Protein AF-A0A7J4F9H2-F1 (afdb_monomer_lite)

Foldseek 3Di:
DDPDDDDPVVVVVVVVVVVVVDDALVVVPDDPDPDHDDDPVVVVVCVVCVVPDPVCCVVVVVVVVVQVVVQQVVCVVVVRNVDDDGDDPDDLVVLLVVVVVVCVVVVDDDDDDDPPDDCSNVVND

Structure (mmCIF, N/CA/C/O backbone):
data_AF-A0A7J4F9H2-F1
#
_entry.id   AF-A0A7J4F9H2-F1
#
loop_
_atom_site.group_PDB
_atom_site.id
_atom_site.type_symbol
_atom_site.label_atom_id
_atom_site.label_alt_id
_atom_site.label_comp_id
_atom_site.label_asym_id
_atom_site.label_entity_id
_atom_site.label_seq_id
_atom_site.pdbx_PDB_ins_code
_atom_site.Cartn_x
_atom_site.Cartn_y
_atom_site.Cartn_z
_atom_site.occupancy
_atom_site.B_iso_or_equiv
_atom_site.auth_seq_id
_atom_site.auth_comp_id
_atom_site.auth_asym_id
_atom_site.auth_atom_id
_atom_site.pdbx_PDB_model_num
ATOM 1 N N . MET A 1 1 ? 14.202 -25.038 -13.787 1.00 78.00 1 MET A N 1
ATOM 2 C CA . MET A 1 1 ? 14.554 -23.740 -14.409 1.00 78.00 1 MET A CA 1
ATOM 3 C C . MET A 1 1 ? 15.267 -24.015 -15.722 1.00 78.00 1 MET A C 1
ATOM 5 O O . MET A 1 1 ? 15.821 -25.098 -15.854 1.00 78.00 1 MET A O 1
ATOM 9 N N . ARG A 1 2 ? 15.204 -23.094 -16.690 1.00 86.94 2 ARG A N 1
ATOM 10 C CA . ARG A 1 2 ? 15.975 -23.209 -17.941 1.00 86.94 2 ARG A CA 1
ATOM 11 C C . ARG A 1 2 ? 17.467 -23.037 -17.646 1.00 86.94 2 ARG A C 1
ATOM 13 O O . ARG A 1 2 ? 17.808 -22.351 -16.689 1.00 86.94 2 ARG A O 1
ATOM 20 N N . GLU A 1 3 ? 18.324 -23.625 -18.474 1.00 93.50 3 GLU A N 1
ATOM 21 C CA . GLU A 1 3 ? 19.782 -23.440 -18.374 1.00 93.50 3 GLU A CA 1
ATOM 22 C C . GLU A 1 3 ? 20.224 -22.039 -18.826 1.00 93.50 3 GLU A C 1
ATOM 24 O O . GLU A 1 3 ? 21.174 -21.482 -18.281 1.00 93.50 3 GLU A O 1
ATOM 29 N N . HIS A 1 4 ? 19.491 -21.430 -19.766 1.00 94.69 4 HIS A N 1
ATOM 30 C CA . HIS A 1 4 ? 19.723 -20.068 -20.248 1.00 94.69 4 HIS A CA 1
ATOM 31 C C . HIS A 1 4 ? 18.450 -19.216 -20.180 1.00 94.69 4 HIS A C 1
ATOM 33 O O . HIS A 1 4 ? 17.328 -19.721 -20.304 1.00 94.69 4 HIS A O 1
ATOM 39 N N . GLY A 1 5 ? 18.641 -17.910 -19.975 1.00 95.69 5 GLY A N 1
ATOM 40 C CA . GLY A 1 5 ? 17.571 -16.916 -20.017 1.00 95.69 5 GLY A CA 1
ATOM 41 C C . GLY A 1 5 ? 17.014 -16.719 -21.428 1.00 95.69 5 GLY A C 1
ATOM 42 O O . GLY A 1 5 ? 17.638 -17.090 -22.420 1.00 95.69 5 GLY A O 1
ATOM 43 N N . LEU A 1 6 ? 15.823 -16.131 -21.504 1.00 96.56 6 LEU A N 1
ATOM 44 C CA . LEU A 1 6 ? 15.223 -15.731 -22.772 1.00 96.56 6 LEU A CA 1
ATOM 45 C C . LEU A 1 6 ? 15.834 -14.424 -23.294 1.00 96.56 6 LEU A C 1
ATOM 47 O O . LEU A 1 6 ? 16.162 -13.553 -22.482 1.00 96.56 6 LEU A O 1
ATOM 51 N N . PRO A 1 7 ? 15.917 -14.237 -24.624 1.00 97.38 7 PRO A N 1
ATOM 52 C CA . PRO A 1 7 ? 16.171 -12.928 -25.206 1.00 97.38 7 PRO A CA 1
ATOM 53 C C . PRO A 1 7 ? 15.110 -11.912 -24.768 1.00 97.38 7 PRO A C 1
ATOM 55 O O . PRO A 1 7 ? 13.927 -12.239 -24.664 1.00 97.38 7 PRO A O 1
ATOM 58 N N . GLU A 1 8 ? 15.514 -10.656 -24.576 1.00 98.00 8 GLU A N 1
ATOM 59 C CA . GLU A 1 8 ? 14.618 -9.580 -24.131 1.00 98.00 8 GLU A CA 1
ATOM 60 C C . GLU A 1 8 ? 13.378 -9.433 -25.028 1.00 98.00 8 GLU A C 1
ATOM 62 O O . GLU A 1 8 ? 12.271 -9.237 -24.531 1.00 98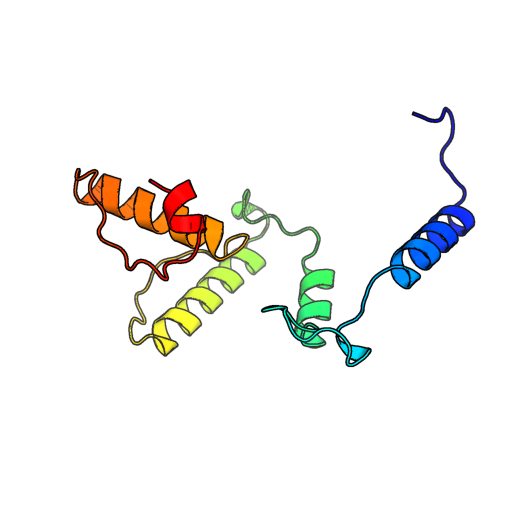.00 8 GLU A O 1
ATOM 67 N N . VAL A 1 9 ? 13.541 -9.584 -26.347 1.00 98.31 9 VAL A N 1
ATOM 68 C CA . VAL A 1 9 ? 12.437 -9.507 -27.317 1.00 98.31 9 VAL A CA 1
ATOM 69 C C . VAL A 1 9 ? 11.372 -10.577 -27.077 1.00 98.31 9 VAL A C 1
ATOM 71 O O . VAL A 1 9 ? 10.181 -10.280 -27.149 1.00 98.31 9 VAL A O 1
ATOM 74 N N . GLU A 1 10 ? 11.781 -11.798 -26.726 1.00 98.12 10 GLU A N 1
ATOM 75 C CA . GLU A 1 10 ? 10.849 -12.884 -26.421 1.00 98.12 10 GLU A CA 1
ATOM 76 C C . GLU A 1 10 ? 10.135 -12.625 -25.095 1.00 98.12 10 GLU A C 1
ATOM 78 O O . GLU A 1 10 ? 8.925 -12.810 -25.003 1.00 98.12 10 GLU A O 1
ATOM 83 N N . VAL A 1 11 ? 10.848 -12.116 -24.084 1.00 98.12 11 VAL A N 1
ATOM 84 C CA . VAL A 1 11 ? 10.232 -11.729 -22.804 1.00 98.12 11 VAL A CA 1
ATOM 85 C C . VAL A 1 11 ? 9.193 -10.626 -23.012 1.00 98.12 11 VAL A C 1
ATOM 87 O O . VAL A 1 11 ? 8.091 -10.717 -22.479 1.00 98.12 11 VAL A O 1
ATOM 90 N N . ARG A 1 12 ? 9.501 -9.604 -23.818 1.00 98.50 12 ARG A N 1
ATOM 91 C CA . ARG A 1 12 ? 8.560 -8.515 -24.125 1.00 98.50 12 ARG A CA 1
ATOM 92 C C . ARG A 1 12 ? 7.335 -9.003 -24.892 1.00 98.50 12 ARG A C 1
ATOM 94 O O . ARG A 1 12 ? 6.232 -8.564 -24.578 1.00 98.50 12 ARG A O 1
ATOM 101 N N . ALA A 1 13 ? 7.514 -9.913 -25.850 1.00 98.50 13 ALA A N 1
ATOM 102 C CA . ALA A 1 13 ? 6.398 -10.534 -26.558 1.00 98.50 13 ALA A CA 1
ATOM 103 C C . ALA A 1 13 ? 5.489 -11.303 -25.587 1.00 98.50 13 ALA A C 1
ATOM 105 O O . ALA A 1 13 ? 4.286 -11.067 -25.567 1.00 98.50 13 ALA A O 1
ATOM 106 N N . LEU A 1 14 ? 6.072 -12.117 -24.700 1.00 98.19 14 LEU A N 1
ATOM 107 C CA . LEU A 1 14 ? 5.319 -12.842 -23.673 1.00 98.19 14 LEU A CA 1
ATOM 108 C C . LEU A 1 14 ? 4.544 -11.897 -22.745 1.00 98.19 14 LEU A C 1
ATOM 110 O O . LEU A 1 14 ? 3.368 -12.130 -22.482 1.00 98.19 14 LEU A O 1
ATOM 114 N N . LEU A 1 15 ? 5.170 -10.813 -22.271 1.00 98.44 15 LEU A N 1
ATOM 115 C CA . LEU A 1 15 ? 4.496 -9.815 -21.432 1.00 98.44 15 LEU A CA 1
ATOM 116 C C . LEU A 1 15 ? 3.318 -9.157 -22.161 1.00 98.44 15 LEU A C 1
ATOM 118 O O . LEU A 1 15 ? 2.254 -8.990 -21.571 1.00 98.44 15 LEU A O 1
ATOM 122 N N . ALA A 1 16 ? 3.485 -8.811 -23.440 1.00 98.31 16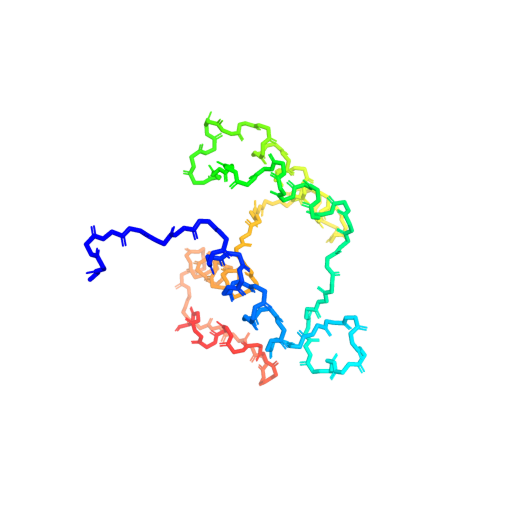 ALA A N 1
ATOM 123 C CA . ALA A 1 16 ? 2.411 -8.238 -24.244 1.00 98.31 16 ALA A CA 1
ATOM 124 C C . ALA A 1 16 ? 1.272 -9.241 -24.479 1.00 98.31 16 ALA A C 1
ATOM 126 O O . ALA A 1 16 ? 0.110 -8.842 -24.518 1.00 98.31 16 ALA A O 1
ATOM 127 N N . ASP A 1 17 ? 1.592 -10.522 -24.656 1.00 98.44 17 ASP A N 1
ATOM 128 C CA . ASP A 1 17 ? 0.602 -11.584 -24.828 1.00 98.44 17 ASP A CA 1
ATOM 129 C C . ASP A 1 17 ? -0.235 -11.759 -23.560 1.00 98.44 17 ASP A C 1
ATOM 131 O O . ASP A 1 17 ? -1.460 -11.726 -23.648 1.00 98.44 17 ASP A O 1
ATOM 135 N N . PHE A 1 18 ? 0.405 -11.840 -22.386 1.00 98.31 18 PHE A N 1
ATOM 136 C CA . PHE A 1 18 ? -0.302 -11.890 -21.103 1.00 98.31 18 PHE A CA 1
ATOM 137 C C . PHE A 1 18 ? -1.141 -10.636 -20.860 1.00 98.31 18 PHE A C 1
ATOM 139 O O . PHE A 1 18 ? -2.303 -10.752 -20.489 1.00 98.31 18 PHE A O 1
ATOM 146 N N . HIS A 1 19 ? -0.600 -9.447 -21.139 1.00 97.44 19 HIS A N 1
ATOM 147 C CA . HIS A 1 19 ? -1.337 -8.197 -20.964 1.00 97.44 19 HIS A CA 1
ATOM 148 C C . HIS A 1 19 ? -2.633 -8.165 -21.786 1.00 97.44 19 HIS A C 1
ATOM 150 O O . HIS A 1 19 ? -3.661 -7.750 -21.272 1.00 97.44 19 HIS A O 1
ATOM 156 N N . ARG A 1 20 ? -2.619 -8.666 -23.032 1.00 97.31 20 ARG A N 1
ATOM 157 C CA . ARG A 1 20 ? -3.820 -8.732 -23.888 1.00 97.31 20 ARG A CA 1
ATOM 158 C C . ARG A 1 20 ? -4.866 -9.749 -23.427 1.00 97.31 20 ARG A C 1
ATOM 160 O O . ARG A 1 20 ? -5.983 -9.726 -23.939 1.00 97.31 20 ARG A O 1
ATOM 167 N N . MET A 1 21 ? -4.506 -10.678 -22.543 1.00 97.44 21 MET A N 1
ATOM 168 C CA . MET A 1 21 ? -5.453 -11.635 -21.965 1.00 97.44 21 MET A CA 1
ATOM 169 C C . MET A 1 21 ? -6.259 -11.026 -20.813 1.00 97.44 21 MET A C 1
ATOM 171 O O . MET A 1 21 ? -7.336 -11.536 -20.499 1.00 97.44 21 MET A O 1
ATOM 175 N N . ASP A 1 22 ? -5.746 -9.965 -20.187 1.00 96.69 22 ASP A N 1
ATOM 176 C CA . ASP A 1 22 ? -6.394 -9.308 -19.059 1.00 96.69 22 ASP A CA 1
ATOM 177 C C . ASP A 1 22 ? -7.553 -8.411 -19.515 1.00 96.69 22 ASP A C 1
ATOM 179 O O . ASP A 1 22 ? -7.629 -7.957 -20.654 1.00 96.69 22 ASP A O 1
ATOM 183 N N . SER A 1 23 ? -8.482 -8.141 -18.595 1.00 96.31 23 SER A N 1
ATOM 184 C CA . SER A 1 23 ? -9.450 -7.053 -18.767 1.00 96.31 23 SER A CA 1
ATOM 185 C C . SER A 1 23 ? -8.838 -5.746 -18.279 1.00 96.31 23 SER A C 1
ATOM 187 O O . SER A 1 23 ? -8.276 -5.704 -17.182 1.00 96.31 23 SER A O 1
ATOM 189 N N . HIS A 1 24 ? -9.011 -4.664 -19.030 1.00 95.81 24 HIS A N 1
ATOM 190 C CA . HIS A 1 24 ? -8.559 -3.338 -18.627 1.00 95.81 24 HIS A CA 1
ATOM 191 C C . HIS A 1 24 ? -9.744 -2.472 -18.192 1.00 95.81 24 HIS A C 1
ATOM 193 O O . HIS A 1 24 ? -10.844 -2.549 -18.742 1.00 95.81 24 HIS A O 1
ATOM 199 N N . PHE A 1 25 ? -9.539 -1.615 -17.187 1.00 96.00 25 PHE A N 1
ATOM 200 C CA . PHE A 1 25 ? -10.595 -0.714 -16.705 1.00 96.00 25 PHE A CA 1
ATOM 201 C C . PHE A 1 25 ? -11.085 0.244 -17.801 1.00 96.00 25 PHE A C 1
ATOM 203 O O . PHE A 1 25 ? -12.275 0.554 -17.866 1.00 96.00 25 PHE A O 1
ATOM 210 N N . SER A 1 26 ? -10.187 0.643 -18.701 1.00 94.12 26 SER A N 1
ATOM 211 C CA . SER A 1 26 ? -10.471 1.488 -19.861 1.00 94.12 26 SER A CA 1
ATOM 212 C C . SER A 1 26 ? -11.314 0.802 -20.946 1.00 94.12 26 SER A C 1
ATOM 214 O O . SER A 1 26 ? -11.887 1.496 -21.783 1.00 94.12 26 SER A O 1
ATOM 216 N N . ASP A 1 27 ? -11.480 -0.526 -20.907 1.00 94.00 27 ASP A N 1
ATOM 217 C CA . ASP A 1 27 ? -12.285 -1.267 -21.892 1.00 94.00 27 ASP A CA 1
ATOM 218 C C . ASP A 1 27 ? -13.797 -1.042 -21.726 1.00 94.00 27 ASP A C 1
ATOM 220 O O . ASP A 1 27 ? -14.589 -1.468 -22.571 1.00 94.00 27 ASP A O 1
ATOM 224 N N . GLY A 1 28 ? -14.230 -0.445 -20.608 1.00 94.69 28 GLY A N 1
ATOM 225 C CA . GLY A 1 28 ? -15.649 -0.258 -20.290 1.00 94.69 28 GLY A CA 1
ATOM 226 C C . GLY A 1 28 ? -16.393 -1.565 -19.988 1.00 94.69 28 GLY A C 1
ATOM 227 O O . GLY A 1 28 ? -17.606 -1.641 -20.173 1.00 94.69 28 GLY A O 1
ATOM 228 N N . ARG A 1 29 ? -15.672 -2.614 -19.561 1.00 95.94 29 ARG A N 1
ATOM 229 C CA . ARG A 1 29 ? -16.224 -3.961 -19.298 1.00 95.94 29 ARG A CA 1
ATOM 230 C C . ARG A 1 29 ? -16.167 -4.400 -17.833 1.00 95.94 29 ARG A C 1
ATOM 232 O O . ARG A 1 29 ? -16.811 -5.381 -17.468 1.00 95.94 29 ARG A O 1
ATOM 239 N N . VAL A 1 30 ? -15.414 -3.698 -16.987 1.00 97.19 30 VAL A N 1
ATOM 240 C CA . VAL A 1 30 ? -15.205 -4.073 -15.581 1.00 97.19 30 VAL A CA 1
ATOM 241 C C . VAL A 1 30 ? -16.193 -3.324 -14.681 1.00 97.19 30 VAL A C 1
ATOM 243 O O . VAL A 1 30 ? -15.950 -2.184 -14.305 1.00 97.19 30 VAL A O 1
ATOM 246 N N . PHE A 1 31 ? -17.306 -3.971 -14.317 1.00 96.19 31 PHE A N 1
ATOM 247 C CA . PHE A 1 31 ? -18.384 -3.356 -13.514 1.00 96.19 31 PHE A CA 1
ATOM 248 C C . PHE A 1 31 ? -18.443 -3.815 -12.046 1.00 96.19 31 PHE A C 1
ATOM 250 O O . PHE A 1 31 ? -19.164 -3.225 -11.249 1.00 96.19 31 PHE A O 1
ATOM 257 N N . GLY A 1 32 ? -17.722 -4.881 -11.685 1.00 96.50 32 GLY A N 1
ATOM 258 C CA . GLY A 1 32 ? -17.802 -5.525 -10.363 1.00 96.50 32 GLY A CA 1
ATOM 259 C C . GLY A 1 32 ? -16.561 -5.360 -9.484 1.00 96.50 32 GLY A C 1
ATOM 260 O O . GLY A 1 32 ? -16.413 -6.089 -8.508 1.00 96.50 32 GLY A O 1
ATOM 261 N N . SER A 1 33 ? -15.640 -4.466 -9.847 1.00 96.69 33 SER A N 1
ATOM 262 C CA . SER A 1 33 ? -14.397 -4.238 -9.105 1.00 96.69 33 SER A CA 1
ATOM 263 C C . SER A 1 33 ? -14.495 -2.983 -8.240 1.00 96.69 33 SER A C 1
ATOM 265 O O . SER A 1 33 ? -15.112 -2.001 -8.639 1.00 96.69 33 SER A O 1
ATOM 267 N N . MET A 1 34 ? -13.846 -3.002 -7.074 1.00 97.00 34 MET A N 1
ATOM 268 C CA . MET A 1 34 ? -13.650 -1.813 -6.229 1.00 97.00 34 MET A CA 1
ATOM 269 C C . MET A 1 34 ? -12.333 -1.077 -6.537 1.00 97.00 34 MET A C 1
ATOM 271 O O . MET A 1 34 ? -12.016 -0.088 -5.881 1.00 97.00 34 MET A O 1
ATOM 275 N N . CYS A 1 35 ? -11.560 -1.558 -7.513 1.00 96.81 35 CYS A N 1
ATOM 276 C CA . CYS A 1 35 ? -10.363 -0.893 -8.027 1.00 96.81 35 CYS A CA 1
ATOM 277 C C . CYS A 1 35 ? -10.661 -0.194 -9.360 1.00 96.81 35 CYS A C 1
ATOM 279 O O . CYS A 1 35 ? -11.676 -0.466 -10.001 1.00 96.81 35 CYS A O 1
ATOM 281 N N . THR A 1 36 ? -9.757 0.688 -9.785 1.00 96.38 36 THR A N 1
ATOM 282 C CA . THR A 1 36 ? -9.846 1.415 -11.058 1.00 96.38 36 THR A CA 1
ATOM 283 C C . THR A 1 36 ? -8.449 1.737 -11.598 1.00 96.38 36 THR A C 1
ATOM 285 O O . THR A 1 36 ? -7.444 1.429 -10.951 1.00 96.38 36 THR A O 1
ATOM 288 N N . GLU A 1 37 ? -8.383 2.350 -12.779 1.00 96.25 37 GLU A N 1
ATOM 289 C CA . GLU A 1 37 ? -7.141 2.864 -13.350 1.00 96.25 37 GLU A CA 1
ATOM 290 C C . GLU A 1 37 ? -6.505 3.911 -12.412 1.00 96.25 37 GLU A C 1
ATOM 292 O O . GLU A 1 37 ? -7.192 4.829 -11.948 1.00 96.25 37 GLU A O 1
ATOM 297 N N . PRO A 1 38 ? -5.206 3.785 -12.087 1.00 96.62 38 PRO A N 1
ATOM 298 C CA . PRO A 1 38 ? -4.541 4.737 -11.213 1.00 96.62 38 PRO A CA 1
ATOM 299 C C . PRO A 1 38 ? -4.402 6.102 -11.892 1.00 96.62 38 PRO A C 1
ATOM 301 O O . PRO A 1 38 ? -4.176 6.211 -13.095 1.00 96.62 38 PRO A O 1
ATOM 304 N N . HIS A 1 39 ? -4.458 7.165 -11.092 1.00 97.81 39 HIS A N 1
ATOM 305 C CA . HIS A 1 39 ? -4.167 8.51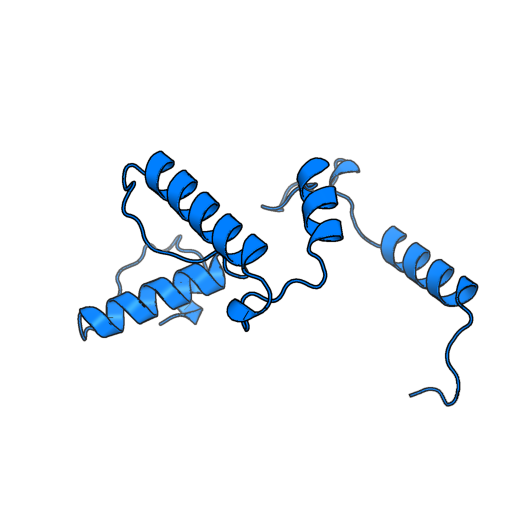1 -11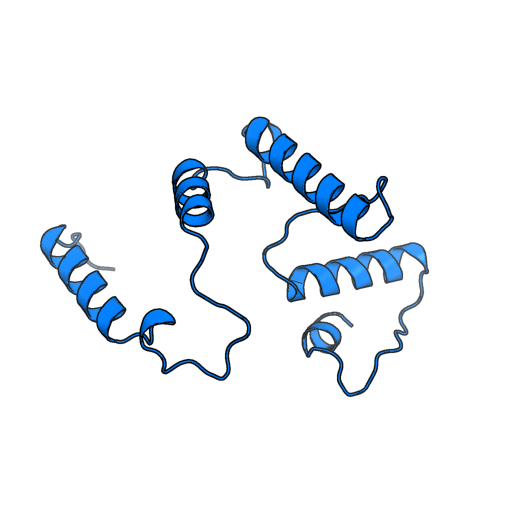.575 1.00 97.81 39 HIS A CA 1
ATOM 306 C C . HIS A 1 39 ? -2.746 8.568 -12.188 1.00 97.81 39 HIS A C 1
ATOM 308 O O . HIS A 1 39 ? -1.821 8.037 -11.568 1.00 97.81 39 HIS A O 1
ATOM 314 N N . PRO A 1 40 ? -2.506 9.254 -13.325 1.00 97.94 40 PRO A N 1
ATOM 315 C CA . PRO A 1 40 ? -1.194 9.266 -13.989 1.00 97.94 40 PRO A CA 1
ATOM 316 C C . PRO A 1 40 ? -0.021 9.662 -13.079 1.00 97.94 40 PRO A C 1
ATOM 318 O O . PRO A 1 40 ? 1.035 9.037 -13.105 1.00 97.94 40 PRO A O 1
ATOM 321 N N . LEU A 1 41 ? -0.228 10.644 -12.195 1.00 98.25 41 LEU A N 1
ATOM 322 C CA . LEU A 1 41 ? 0.782 11.048 -11.207 1.00 98.25 41 LEU A CA 1
ATOM 323 C C . LEU A 1 41 ? 1.108 9.943 -10.183 1.00 98.25 41 LEU A C 1
ATOM 325 O O . LEU A 1 41 ? 2.234 9.863 -9.701 1.00 98.25 41 LEU A O 1
ATOM 329 N N . ALA A 1 42 ? 0.147 9.076 -9.850 1.00 97.38 42 ALA A N 1
ATOM 330 C CA . ALA A 1 42 ? 0.394 7.940 -8.965 1.00 97.38 42 ALA A CA 1
ATOM 331 C C . ALA A 1 42 ? 1.268 6.877 -9.651 1.00 97.38 42 ALA A C 1
ATOM 333 O O . ALA A 1 42 ? 2.117 6.280 -8.993 1.00 97.38 42 ALA A O 1
ATOM 334 N N . ILE A 1 43 ? 1.113 6.688 -10.968 1.00 98.31 43 ILE A N 1
ATOM 335 C CA . ILE A 1 43 ? 1.998 5.825 -11.767 1.00 98.31 43 ILE A CA 1
ATOM 336 C C . ILE A 1 43 ? 3.422 6.391 -11.755 1.00 98.31 43 ILE A C 1
ATOM 338 O O . ILE A 1 43 ? 4.366 5.658 -11.468 1.00 98.31 43 ILE A O 1
ATOM 342 N N . GLU A 1 44 ? 3.583 7.696 -12.003 1.00 98.44 44 GLU A N 1
ATOM 343 C CA . GLU A 1 44 ? 4.893 8.360 -11.940 1.00 98.44 44 GLU A CA 1
ATOM 344 C C . GLU A 1 44 ? 5.544 8.183 -10.562 1.00 98.44 44 GLU A C 1
ATOM 346 O O . GLU A 1 44 ? 6.702 7.773 -10.471 1.00 98.44 44 GLU A O 1
ATOM 351 N N . ALA A 1 45 ? 4.793 8.439 -9.487 1.00 97.69 45 ALA A N 1
ATOM 352 C CA . ALA A 1 45 ? 5.281 8.264 -8.126 1.00 97.69 45 ALA A CA 1
ATOM 353 C C . ALA A 1 45 ? 5.708 6.812 -7.864 1.00 97.69 45 ALA A C 1
ATOM 355 O O . ALA A 1 45 ? 6.812 6.580 -7.375 1.00 97.69 45 ALA A O 1
ATOM 356 N N . HIS A 1 46 ? 4.886 5.829 -8.241 1.00 97.69 46 HIS A N 1
ATOM 357 C CA . HIS A 1 46 ? 5.220 4.418 -8.065 1.00 97.69 46 HIS A CA 1
ATOM 358 C C . HIS A 1 46 ? 6.520 4.044 -8.784 1.00 97.69 46 HIS A C 1
ATOM 360 O O . HIS A 1 46 ? 7.411 3.464 -8.169 1.00 97.69 46 HIS A O 1
ATOM 366 N N . MET A 1 47 ? 6.674 4.448 -10.049 1.00 98.44 47 MET A N 1
ATOM 367 C CA . MET A 1 47 ? 7.894 4.188 -10.818 1.00 98.44 47 MET A CA 1
ATOM 368 C C . MET A 1 47 ? 9.122 4.869 -10.204 1.00 98.44 47 MET A C 1
ATOM 370 O O . MET A 1 47 ? 10.207 4.293 -10.195 1.00 98.44 47 MET A O 1
ATOM 374 N N . ARG A 1 48 ? 8.962 6.078 -9.653 1.00 98.19 48 ARG A N 1
ATOM 375 C CA . ARG A 1 48 ? 10.054 6.829 -9.019 1.00 98.19 48 ARG A CA 1
ATOM 376 C C . ARG A 1 48 ? 10.518 6.224 -7.695 1.00 98.19 48 ARG A C 1
ATOM 378 O O . ARG A 1 48 ? 11.694 6.337 -7.363 1.00 98.19 48 ARG A O 1
ATOM 385 N N . PHE A 1 49 ? 9.609 5.602 -6.947 1.00 97.75 49 PHE A N 1
ATOM 386 C CA . PHE A 1 49 ? 9.875 5.010 -5.632 1.00 97.75 49 PHE A CA 1
ATOM 387 C C . PHE A 1 49 ? 9.846 3.473 -5.648 1.00 97.75 49 PHE A C 1
ATOM 389 O O . PHE A 1 49 ? 9.712 2.860 -4.594 1.00 97.75 49 PHE A O 1
ATOM 396 N N . ILE A 1 50 ? 10.003 2.842 -6.818 1.00 97.94 50 ILE A N 1
ATOM 397 C CA . ILE A 1 50 ? 9.875 1.385 -6.993 1.00 97.94 50 ILE A CA 1
ATOM 398 C C . ILE A 1 50 ? 10.878 0.576 -6.148 1.00 97.94 50 ILE A C 1
ATOM 400 O O . ILE A 1 50 ? 10.589 -0.546 -5.745 1.00 97.94 50 ILE A O 1
ATOM 404 N N . GLU A 1 51 ? 12.040 1.158 -5.839 1.00 97.56 51 GLU A N 1
ATOM 405 C CA . GLU A 1 51 ? 13.090 0.543 -5.011 1.00 97.56 51 GLU A CA 1
ATOM 406 C C . GLU A 1 51 ? 12.980 0.903 -3.518 1.00 97.56 51 GLU A C 1
ATOM 408 O O . GLU A 1 51 ? 13.804 0.464 -2.709 1.00 97.56 51 GLU A O 1
ATOM 413 N N . ALA A 1 52 ? 12.002 1.733 -3.136 1.00 97.56 52 ALA A N 1
ATOM 414 C CA . ALA A 1 52 ? 11.829 2.160 -1.756 1.00 97.56 52 ALA A CA 1
ATOM 415 C C . ALA A 1 52 ? 11.274 1.029 -0.880 1.00 97.56 52 ALA A C 1
ATOM 417 O O . ALA A 1 52 ? 10.314 0.355 -1.247 1.00 97.56 52 ALA A O 1
ATOM 418 N N . ASN A 1 53 ? 11.842 0.853 0.318 1.00 97.56 53 ASN A N 1
ATOM 419 C CA . ASN A 1 53 ? 11.413 -0.177 1.264 1.00 97.56 53 ASN A CA 1
ATOM 420 C C . ASN A 1 53 ? 11.219 0.399 2.674 1.00 97.56 53 ASN A C 1
ATOM 422 O O . ASN A 1 53 ? 12.174 0.557 3.438 1.00 97.56 53 ASN A O 1
ATOM 426 N N . LEU A 1 54 ? 9.963 0.647 3.054 1.00 96.81 54 LEU A N 1
ATOM 427 C CA . LEU A 1 54 ? 9.616 1.157 4.387 1.00 96.81 54 LEU A CA 1
ATOM 428 C C . LEU A 1 54 ? 9.820 0.139 5.521 1.00 96.81 54 LEU A C 1
ATOM 430 O O . LEU A 1 54 ? 9.898 0.536 6.680 1.00 96.81 54 LEU A O 1
ATOM 434 N N . GLY A 1 55 ? 10.040 -1.143 5.208 1.00 96.12 55 GLY A N 1
ATOM 435 C CA . GLY A 1 55 ? 10.543 -2.124 6.175 1.00 96.12 55 GLY A CA 1
ATOM 436 C C . GLY A 1 55 ? 11.966 -1.820 6.666 1.00 96.12 55 GLY A C 1
ATOM 437 O O . GLY A 1 55 ? 12.376 -2.323 7.708 1.00 96.12 55 GLY A O 1
ATOM 438 N N . ASN A 1 56 ? 12.709 -0.968 5.950 1.00 96.75 56 ASN A N 1
ATOM 439 C CA . ASN A 1 56 ? 13.998 -0.424 6.372 1.00 96.75 56 ASN A CA 1
ATOM 440 C C . ASN A 1 56 ? 14.042 1.103 6.179 1.00 96.75 56 ASN A C 1
ATOM 442 O O . ASN A 1 56 ? 14.902 1.642 5.480 1.00 96.75 56 ASN A O 1
ATOM 446 N N . ALA A 1 57 ? 13.091 1.807 6.800 1.00 95.12 57 ALA A N 1
ATOM 447 C CA . ALA A 1 57 ? 12.867 3.245 6.631 1.00 95.12 57 ALA A CA 1
ATOM 448 C C . ALA A 1 57 ? 14.113 4.135 6.826 1.00 95.12 57 ALA A C 1
ATOM 450 O O . ALA A 1 57 ? 14.188 5.208 6.232 1.00 95.12 57 ALA A O 1
ATOM 451 N N . GLY A 1 58 ? 15.117 3.691 7.593 1.00 97.12 58 GLY A N 1
ATOM 452 C CA . GLY A 1 58 ? 16.375 4.426 7.772 1.00 97.12 58 GLY A CA 1
ATOM 453 C C . GLY A 1 58 ? 17.156 4.661 6.471 1.00 97.12 58 GLY A C 1
ATOM 454 O O . GLY A 1 58 ? 17.867 5.656 6.366 1.00 97.12 58 GLY A O 1
ATOM 455 N N . LEU A 1 59 ? 16.989 3.792 5.467 1.00 98.12 59 LEU A N 1
ATOM 456 C CA . LEU A 1 59 ? 17.564 3.976 4.128 1.00 98.12 59 LEU A CA 1
ATOM 457 C C . LEU A 1 59 ? 16.677 4.819 3.199 1.00 98.12 59 LEU A C 1
ATOM 459 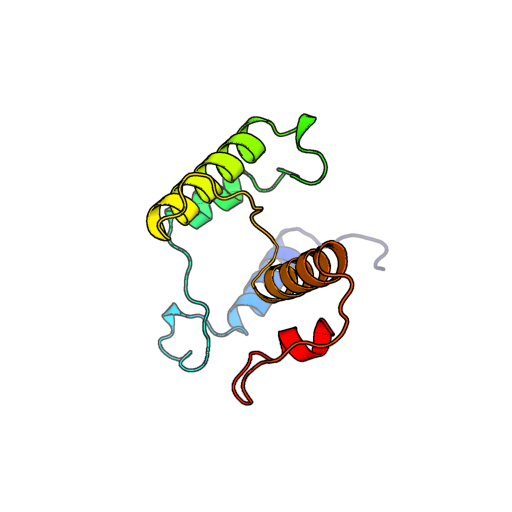O O . LEU A 1 59 ? 17.150 5.302 2.174 1.00 98.12 59 LEU A O 1
ATOM 463 N N . TYR A 1 60 ? 15.406 5.020 3.557 1.00 98.06 60 TYR A N 1
ATOM 464 C CA . TYR A 1 60 ? 14.402 5.686 2.723 1.00 98.06 60 TYR A CA 1
ATOM 465 C C . TYR A 1 60 ? 13.703 6.832 3.474 1.00 98.06 60 TYR A C 1
ATOM 467 O O . TYR A 1 60 ? 12.470 6.862 3.549 1.00 98.06 60 TYR A O 1
ATOM 475 N N . PRO A 1 61 ? 14.458 7.809 4.019 1.00 97.88 61 PRO A N 1
ATOM 476 C CA . PRO A 1 61 ? 13.897 8.852 4.876 1.00 97.88 61 PRO A CA 1
ATOM 477 C C . PRO A 1 61 ? 12.867 9.730 4.151 1.00 97.88 61 PRO A C 1
ATOM 479 O O . PRO A 1 61 ? 11.898 10.166 4.763 1.00 97.88 61 PRO A O 1
ATOM 482 N N . GLY A 1 62 ? 13.031 9.953 2.841 1.00 98.06 62 GLY A N 1
ATOM 483 C CA . GLY A 1 62 ? 12.063 10.706 2.037 1.00 98.06 62 GLY A CA 1
ATOM 484 C C . GLY A 1 62 ? 10.721 9.984 1.879 1.00 98.06 62 GLY A C 1
ATOM 485 O O . GLY A 1 62 ? 9.673 10.605 2.034 1.00 98.06 62 GLY A O 1
ATOM 486 N N . THR A 1 63 ? 10.736 8.672 1.626 1.00 98.00 63 THR A N 1
ATOM 487 C CA . THR A 1 63 ? 9.507 7.866 1.529 1.00 98.00 63 THR A CA 1
ATOM 488 C C . THR A 1 63 ? 8.827 7.739 2.892 1.00 98.00 63 THR A C 1
ATOM 490 O O . THR A 1 63 ? 7.605 7.832 2.968 1.00 98.00 63 THR A O 1
ATOM 493 N N . ALA A 1 64 ? 9.600 7.595 3.973 1.00 98.19 64 ALA A N 1
ATOM 494 C CA . ALA A 1 64 ? 9.056 7.542 5.331 1.00 98.19 64 ALA A CA 1
ATOM 495 C C . ALA A 1 64 ? 8.384 8.865 5.733 1.00 98.19 64 ALA A C 1
ATOM 497 O O . ALA A 1 64 ? 7.286 8.877 6.287 1.00 98.19 64 ALA A O 1
ATOM 498 N N . GLU A 1 65 ? 9.007 9.998 5.403 1.00 98.25 65 GLU A N 1
ATOM 499 C CA . GLU A 1 65 ? 8.416 11.314 5.642 1.00 98.25 65 GLU A CA 1
ATOM 500 C C . GLU A 1 65 ? 7.156 11.538 4.791 1.00 98.25 65 GLU A C 1
ATOM 502 O O . GLU A 1 65 ? 6.168 12.090 5.277 1.00 98.25 65 GLU A O 1
ATOM 507 N N . MET A 1 66 ? 7.144 11.051 3.547 1.00 97.94 66 MET A N 1
ATOM 508 C CA . MET A 1 66 ? 5.954 11.079 2.696 1.00 97.94 66 MET A CA 1
ATOM 509 C C . MET A 1 66 ? 4.798 10.272 3.301 1.00 97.94 66 MET A C 1
ATOM 511 O O . MET A 1 66 ? 3.677 10.776 3.351 1.00 97.94 66 MET A O 1
ATOM 515 N N . GLU A 1 67 ? 5.056 9.064 3.815 1.00 98.06 67 GLU A N 1
ATOM 516 C CA . GLU A 1 67 ? 4.047 8.261 4.518 1.00 98.06 67 GLU A CA 1
ATOM 517 C C . GLU A 1 67 ? 3.471 9.029 5.716 1.00 98.06 67 GLU A C 1
ATOM 519 O O . GLU A 1 67 ? 2.252 9.148 5.850 1.00 98.06 67 GLU A O 1
ATOM 524 N N . ARG A 1 68 ? 4.329 9.641 6.541 1.00 97.94 68 ARG A N 1
ATOM 525 C CA . ARG A 1 68 ? 3.900 10.453 7.690 1.00 97.94 68 ARG A CA 1
ATOM 526 C C . ARG A 1 68 ? 2.967 11.595 7.272 1.00 97.94 68 ARG A C 1
ATOM 528 O O . ARG A 1 68 ? 1.966 11.852 7.945 1.00 97.94 68 ARG A O 1
ATOM 535 N N . GLN A 1 69 ? 3.269 12.273 6.165 1.00 98.12 69 GLN A N 1
ATOM 536 C CA . GLN A 1 69 ? 2.416 13.335 5.625 1.00 98.12 69 GLN A CA 1
ATOM 537 C C . GLN A 1 69 ? 1.082 12.791 5.105 1.00 98.12 69 GLN A C 1
ATOM 539 O O . GLN A 1 69 ? 0.042 13.386 5.384 1.00 98.12 69 GLN A O 1
ATOM 544 N N . VAL A 1 70 ? 1.081 11.643 4.419 1.00 98.06 70 VAL A N 1
ATOM 545 C CA . VAL A 1 70 ? -0.150 10.968 3.970 1.00 98.06 70 VAL A CA 1
ATOM 546 C C . VAL A 1 70 ? -1.047 10.617 5.155 1.00 98.06 70 VAL A C 1
ATOM 548 O O . VAL A 1 70 ? -2.237 10.934 5.133 1.00 98.06 70 VAL A O 1
ATOM 551 N N . ILE A 1 71 ? -0.485 10.047 6.221 1.00 98.44 71 ILE A N 1
ATOM 552 C CA . ILE A 1 71 ? -1.234 9.727 7.442 1.00 98.44 71 ILE A CA 1
ATOM 553 C C . ILE A 1 71 ? -1.809 10.989 8.088 1.00 98.44 71 ILE A C 1
ATOM 555 O O . ILE A 1 71 ? -2.978 10.995 8.470 1.00 98.44 71 ILE A O 1
ATOM 559 N N . HIS A 1 72 ? -1.044 12.082 8.153 1.00 98.38 72 HIS A N 1
ATOM 560 C CA . HIS A 1 72 ? -1.548 13.353 8.673 1.00 98.38 72 HIS A CA 1
ATOM 561 C C . HIS A 1 72 ? -2.687 13.937 7.817 1.00 98.38 72 HIS A C 1
ATOM 563 O O . HIS A 1 72 ? -3.671 14.436 8.370 1.00 98.38 72 HIS A O 1
ATOM 569 N N . MET A 1 73 ? -2.595 13.854 6.485 1.00 98.62 73 MET A N 1
ATOM 570 C CA . MET A 1 73 ? -3.661 14.298 5.578 1.00 98.62 73 MET A CA 1
ATOM 571 C C . MET A 1 73 ? -4.942 13.478 5.772 1.00 98.62 73 MET A C 1
ATOM 573 O O . MET A 1 73 ? -6.018 14.057 5.921 1.00 98.62 73 MET A O 1
ATOM 577 N N . ILE A 1 74 ? -4.831 12.145 5.835 1.00 98.31 74 ILE A N 1
ATOM 578 C CA . ILE A 1 74 ? -5.973 11.247 6.074 1.00 98.31 74 ILE A CA 1
ATOM 579 C C . ILE A 1 74 ? -6.575 11.500 7.460 1.00 98.31 74 ILE A C 1
ATOM 581 O O . ILE A 1 74 ? -7.789 11.636 7.589 1.00 98.31 74 ILE A O 1
ATOM 585 N N . GLY A 1 75 ? -5.740 11.616 8.495 1.00 98.38 75 GLY A N 1
ATOM 586 C CA . GLY A 1 75 ? -6.183 11.939 9.849 1.00 98.38 75 GLY A CA 1
ATOM 587 C C . GLY A 1 75 ? -6.939 13.262 9.899 1.00 98.38 75 GLY A C 1
ATOM 588 O O . GLY A 1 75 ? -8.031 13.328 10.453 1.00 98.38 75 GLY A O 1
ATOM 589 N N . SER A 1 76 ? -6.412 14.304 9.256 1.00 98.38 76 SER A N 1
ATOM 590 C CA . SER A 1 76 ? -7.070 15.613 9.177 1.00 98.38 76 SER A CA 1
ATOM 591 C C . SER A 1 76 ? -8.421 15.540 8.460 1.00 98.38 76 SER A C 1
ATOM 593 O O . SER A 1 76 ? -9.400 16.101 8.954 1.00 98.38 76 SER A O 1
ATOM 595 N N . LEU A 1 77 ? -8.498 14.801 7.346 1.00 98.56 77 LEU A N 1
ATOM 596 C CA . LEU A 1 77 ? -9.745 14.554 6.615 1.00 98.56 77 LEU A CA 1
ATOM 597 C C . LEU A 1 77 ? -10.789 13.829 7.481 1.00 98.56 77 LEU A C 1
ATOM 599 O O . LEU A 1 77 ? -11.975 14.129 7.391 1.00 98.56 77 LEU A O 1
ATOM 603 N N . LEU A 1 78 ? -10.349 12.909 8.342 1.00 98.31 78 LEU A N 1
ATOM 604 C CA . LEU A 1 78 ? -11.194 12.144 9.264 1.00 98.31 78 LEU A CA 1
ATOM 605 C C . LEU A 1 78 ? -11.358 12.812 10.644 1.00 98.31 78 LEU A C 1
ATOM 607 O O . LEU A 1 78 ? -11.746 12.152 11.606 1.00 98.31 78 LEU A O 1
ATOM 611 N N . HIS A 1 79 ? -11.064 14.112 10.759 1.00 98.19 79 HIS A N 1
ATOM 612 C CA . HIS A 1 79 ? -11.186 14.901 11.995 1.00 98.19 79 HIS A CA 1
ATOM 613 C C . HIS A 1 79 ? -10.333 14.409 13.182 1.00 98.19 79 HIS A C 1
ATOM 615 O O . HIS A 1 79 ? -10.637 14.688 14.341 1.00 98.19 79 HIS A O 1
ATOM 621 N N . HIS A 1 80 ? -9.222 13.732 12.902 1.00 97.88 80 HIS A N 1
ATOM 622 C CA . HIS A 1 80 ? -8.222 13.313 13.878 1.00 97.88 80 HIS A CA 1
ATOM 623 C C . HIS A 1 80 ? -6.801 13.686 13.401 1.00 97.88 80 HIS A C 1
ATOM 625 O O . HIS A 1 80 ? -6.036 12.828 12.964 1.00 97.88 80 HIS A O 1
ATOM 631 N N . PRO A 1 81 ? -6.401 14.971 13.474 1.00 95.25 81 PRO A N 1
ATOM 632 C CA . PRO A 1 81 ? -5.112 15.441 12.943 1.00 95.25 81 PRO A CA 1
ATOM 633 C C . PRO A 1 81 ? -3.883 14.865 13.671 1.00 95.25 81 PRO A C 1
ATOM 635 O O . PRO A 1 81 ? -2.776 14.907 13.135 1.00 95.25 81 PRO A O 1
ATOM 638 N N . SER A 1 82 ? -4.076 14.324 14.878 1.00 96.50 82 SER A N 1
ATOM 639 C CA . SER A 1 82 ? -3.069 13.597 15.660 1.00 96.50 82 SER A CA 1
ATOM 640 C C . SER A 1 82 ? -3.100 12.077 15.444 1.00 96.50 82 SER A C 1
ATOM 642 O O . SER A 1 82 ? -2.475 11.342 16.211 1.00 96.50 82 SER A O 1
ATOM 644 N N . ALA A 1 83 ? -3.813 11.597 14.418 1.00 96.81 83 ALA A N 1
ATOM 645 C CA . ALA A 1 83 ? -3.842 10.185 14.06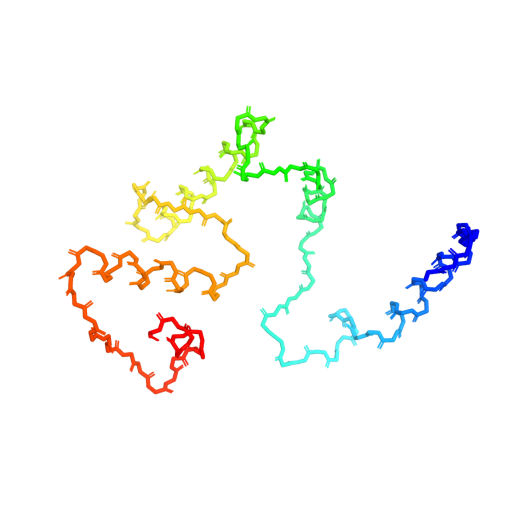7 1.00 96.81 83 ALA A CA 1
ATOM 646 C C . ALA A 1 83 ? -2.428 9.638 13.829 1.00 96.81 83 ALA A C 1
ATOM 648 O O . ALA A 1 83 ? -1.563 10.295 13.249 1.00 96.81 83 ALA A O 1
ATOM 649 N N . SER A 1 84 ? -2.218 8.400 14.267 1.00 95.62 84 SER A N 1
ATOM 650 C CA . SER A 1 84 ? -1.019 7.611 13.987 1.00 95.62 84 SER A CA 1
ATOM 651 C C . SER A 1 84 ? -1.415 6.382 13.177 1.00 95.62 84 SER A C 1
ATOM 653 O O . SER A 1 84 ? -2.464 5.788 13.428 1.00 95.62 84 SER A O 1
ATOM 655 N N . GLY A 1 85 ? -0.592 6.000 12.206 1.00 96.00 85 GLY A N 1
ATOM 656 C CA . GLY A 1 85 ? -0.896 4.901 11.297 1.00 96.00 85 GLY A CA 1
ATOM 657 C C . GLY A 1 85 ? 0.219 4.663 10.289 1.00 96.00 85 GLY A C 1
ATOM 658 O O . GLY A 1 85 ? 1.264 5.307 10.356 1.00 96.00 85 GLY A O 1
ATOM 659 N N . GLN A 1 86 ? -0.025 3.728 9.374 1.00 96.75 86 GLN A N 1
ATOM 660 C CA . GLN A 1 86 ? 0.888 3.331 8.301 1.00 96.75 86 GLN A CA 1
ATOM 661 C C . GLN A 1 86 ? 0.089 3.060 7.020 1.00 96.75 86 GLN A C 1
ATOM 663 O O . GLN A 1 86 ? -1.084 2.678 7.085 1.00 96.75 86 GLN A O 1
ATOM 668 N N . VAL A 1 87 ? 0.721 3.251 5.864 1.00 97.56 87 VAL A N 1
ATOM 669 C CA . VAL A 1 87 ? 0.186 2.855 4.561 1.00 97.56 87 VAL A CA 1
ATOM 670 C C . VAL A 1 87 ? 0.578 1.399 4.324 1.00 97.56 87 VAL A C 1
ATOM 672 O O . VAL A 1 87 ? 1.718 1.075 4.009 1.00 97.56 87 VAL A O 1
ATOM 675 N N . VAL A 1 88 ? -0.391 0.509 4.512 1.00 97.62 88 VAL A N 1
ATOM 676 C CA . VAL A 1 88 ? -0.217 -0.947 4.409 1.00 97.62 88 VAL A CA 1
ATOM 677 C C . VAL A 1 88 ? -0.626 -1.479 3.031 1.00 97.62 88 VAL A C 1
ATOM 679 O O . VAL A 1 88 ? -1.153 -0.737 2.203 1.00 97.62 88 VAL A O 1
ATOM 682 N N . SER A 1 89 ? -0.435 -2.779 2.782 1.00 97.31 89 SER A N 1
ATOM 683 C CA . SER A 1 89 ? -0.709 -3.402 1.473 1.00 97.31 89 SER A CA 1
ATOM 684 C C . SER A 1 89 ? -2.179 -3.345 1.034 1.00 97.31 89 SER A C 1
ATOM 686 O O . SER A 1 89 ? -2.483 -3.477 -0.151 1.00 97.31 89 SER A O 1
ATOM 688 N N . GLY A 1 90 ? -3.107 -3.145 1.973 1.00 97.94 90 GLY A N 1
ATOM 689 C CA . GLY A 1 90 ? -4.521 -2.937 1.684 1.00 97.94 90 GLY A CA 1
ATOM 690 C C . GLY A 1 90 ? -5.420 -3.058 2.913 1.00 97.94 90 GLY A C 1
ATOM 691 O O . GLY A 1 90 ? -4.968 -3.278 4.037 1.00 97.94 90 GLY A O 1
ATOM 692 N N . GLY A 1 91 ? -6.735 -2.961 2.691 1.00 98.00 91 GLY A N 1
ATOM 693 C CA . GLY A 1 91 ? -7.731 -2.941 3.771 1.00 98.00 91 GLY A CA 1
ATOM 694 C C . GLY A 1 91 ? -7.777 -4.212 4.630 1.00 98.00 91 GLY A C 1
ATOM 695 O O . GLY A 1 91 ? -8.128 -4.147 5.804 1.00 98.00 91 GLY A O 1
ATOM 696 N N . THR A 1 92 ? -7.380 -5.369 4.087 1.00 98.31 92 THR A N 1
ATOM 697 C CA . THR A 1 92 ? -7.308 -6.614 4.876 1.00 98.31 92 THR A CA 1
ATOM 698 C C . THR A 1 92 ? -6.219 -6.532 5.948 1.00 98.31 92 THR A C 1
ATOM 700 O O . THR A 1 92 ? -6.499 -6.820 7.109 1.00 98.31 92 THR A O 1
ATOM 703 N N . GLU A 1 93 ? -5.008 -6.093 5.588 1.00 98.38 93 GLU A N 1
ATOM 704 C CA . GLU A 1 93 ? -3.912 -5.887 6.545 1.00 98.38 93 GLU A CA 1
ATOM 705 C C . GLU A 1 93 ? -4.263 -4.794 7.562 1.00 98.38 93 GLU A C 1
ATOM 707 O O . GLU A 1 93 ? -4.015 -4.967 8.757 1.00 98.38 93 GLU A O 1
ATOM 712 N N . ALA A 1 94 ? -4.922 -3.718 7.117 1.00 98.25 94 ALA A N 1
ATOM 713 C CA . ALA A 1 94 ? -5.391 -2.655 8.002 1.00 98.25 94 ALA A CA 1
ATOM 714 C C . ALA A 1 94 ? -6.389 -3.180 9.051 1.00 98.25 94 ALA A C 1
ATOM 716 O O . ALA A 1 94 ? -6.225 -2.913 10.241 1.00 98.25 94 ALA A O 1
ATOM 717 N N . ASN A 1 95 ? -7.380 -3.981 8.640 1.00 97.94 95 ASN A N 1
ATOM 718 C CA . ASN A 1 95 ? -8.376 -4.559 9.550 1.00 97.94 95 ASN A CA 1
ATOM 719 C C . ASN A 1 95 ? -7.750 -5.551 10.541 1.00 97.94 95 ASN A C 1
ATOM 721 O O . ASN A 1 95 ? -8.045 -5.489 11.736 1.00 97.94 95 ASN A O 1
ATOM 725 N N . ILE A 1 96 ? -6.859 -6.433 10.070 1.00 97.69 96 ILE A N 1
ATOM 726 C CA . ILE A 1 96 ? -6.125 -7.366 10.940 1.00 97.69 96 ILE A CA 1
ATOM 727 C C . ILE A 1 96 ? -5.305 -6.588 11.973 1.00 97.69 96 ILE A C 1
ATOM 729 O O . ILE A 1 96 ? -5.364 -6.888 13.166 1.00 97.69 96 ILE A O 1
ATOM 733 N N . THR A 1 97 ? -4.582 -5.557 11.533 1.00 97.50 97 THR A N 1
ATOM 734 C CA . THR A 1 97 ? -3.755 -4.726 12.413 1.00 97.50 97 THR A CA 1
ATOM 735 C C . THR A 1 97 ? -4.606 -3.987 13.444 1.00 97.50 97 THR A C 1
ATOM 737 O O . THR A 1 97 ? -4.280 -4.008 14.630 1.00 97.50 97 THR A O 1
ATOM 740 N N . ALA A 1 98 ? -5.739 -3.406 13.038 1.00 96.94 98 ALA A N 1
ATOM 741 C CA . ALA A 1 98 ? -6.654 -2.719 13.947 1.00 96.94 98 ALA A CA 1
ATOM 742 C C . ALA A 1 98 ? -7.195 -3.654 15.042 1.00 96.94 98 ALA A C 1
ATOM 744 O O . ALA A 1 98 ? -7.165 -3.307 16.225 1.00 96.94 98 ALA A O 1
ATOM 745 N N . LEU A 1 99 ? -7.636 -4.862 14.676 1.00 96.56 99 LEU A N 1
ATOM 746 C CA . LEU A 1 99 ? -8.140 -5.847 15.638 1.00 96.56 99 LEU A CA 1
ATOM 747 C C . LEU A 1 99 ? -7.033 -6.401 16.538 1.00 96.56 99 LEU A C 1
ATOM 749 O O . LEU A 1 99 ? -7.248 -6.575 17.739 1.00 96.56 99 LEU A O 1
ATOM 753 N N . TRP A 1 100 ? -5.828 -6.609 16.001 1.00 96.38 100 TRP A N 1
ATOM 754 C CA . TRP A 1 100 ? -4.659 -6.986 16.794 1.00 96.38 100 TRP A CA 1
ATOM 755 C C . TRP A 1 100 ? -4.318 -5.920 17.848 1.00 96.38 100 TRP A C 1
ATOM 757 O O . TRP A 1 100 ? -4.132 -6.264 19.021 1.00 96.38 100 TRP A O 1
ATOM 767 N N . ILE A 1 101 ? -4.313 -4.633 17.474 1.00 96.50 101 ILE A N 1
ATOM 768 C CA . ILE A 1 101 ? -4.121 -3.507 18.405 1.00 96.50 101 ILE A CA 1
ATOM 769 C C . ILE A 1 101 ? -5.234 -3.503 19.461 1.00 96.50 101 ILE A C 1
ATOM 771 O O . ILE A 1 101 ? -4.944 -3.494 20.660 1.00 96.50 101 ILE A O 1
ATOM 775 N N . ALA A 1 102 ? -6.502 -3.567 19.043 1.00 96.12 102 ALA A N 1
ATOM 776 C CA . ALA A 1 102 ? -7.652 -3.527 19.946 1.00 96.12 102 ALA A CA 1
ATOM 777 C C . ALA A 1 102 ? -7.637 -4.679 20.963 1.00 96.12 102 ALA A C 1
ATOM 779 O O . ALA A 1 102 ? -7.854 -4.457 22.158 1.00 96.12 102 ALA A O 1
ATOM 780 N N . ARG A 1 103 ? -7.313 -5.901 20.526 1.00 96.38 103 ARG A N 1
ATOM 781 C CA . ARG A 1 103 ? -7.138 -7.074 21.394 1.00 96.38 103 ARG A CA 1
ATOM 782 C C . ARG A 1 103 ? -6.024 -6.853 22.415 1.00 96.38 103 ARG A C 1
ATOM 784 O O . ARG A 1 103 ? -6.194 -7.164 23.592 1.00 96.38 103 ARG A O 1
ATOM 791 N N . ASN A 1 104 ? -4.882 -6.318 21.983 1.00 96.88 104 ASN A N 1
ATOM 792 C CA . ASN A 1 104 ? -3.732 -6.109 22.864 1.00 96.88 104 ASN A CA 1
ATOM 793 C C . ASN A 1 104 ? -3.983 -5.005 23.904 1.00 96.88 104 ASN A C 1
ATOM 795 O O . ASN A 1 104 ? -3.545 -5.152 25.046 1.00 96.88 104 ASN A O 1
ATOM 799 N N . LEU A 1 105 ? -4.712 -3.946 23.537 1.00 97.25 105 LEU A N 1
ATOM 800 C CA . LEU A 1 105 ? -5.079 -2.852 24.443 1.00 97.25 105 LEU A CA 1
ATOM 801 C C . LEU A 1 105 ? -6.196 -3.248 25.417 1.00 97.25 105 LEU A C 1
ATOM 803 O O . LEU A 1 105 ? -6.091 -2.994 26.613 1.00 97.25 105 LEU A O 1
ATOM 807 N N . SER A 1 106 ? -7.256 -3.892 24.923 1.00 96.81 106 SER A N 1
ATOM 808 C CA . SER A 1 106 ? -8.434 -4.239 25.734 1.00 96.81 106 SER A CA 1
ATOM 809 C C . SER A 1 106 ? -8.290 -5.545 26.520 1.00 96.81 106 SER A C 1
ATOM 811 O O . SER A 1 106 ? -9.037 -5.771 27.472 1.00 96.81 106 SER A O 1
ATOM 813 N N . ARG A 1 107 ? -7.373 -6.433 26.104 1.00 95.56 107 ARG A N 1
ATOM 814 C CA . ARG A 1 107 ? -7.246 -7.829 26.571 1.00 95.56 107 ARG A CA 1
ATOM 815 C C . ARG A 1 107 ? -8.511 -8.677 26.361 1.00 95.56 107 ARG A C 1
ATOM 817 O O . ARG A 1 107 ? -8.636 -9.750 26.949 1.00 95.56 107 ARG A O 1
ATOM 824 N N . ARG A 1 108 ? -9.442 -8.222 25.517 1.00 94.38 108 ARG A N 1
ATOM 825 C CA . ARG A 1 108 ? -10.660 -8.950 25.132 1.00 94.38 108 ARG A CA 1
ATOM 826 C C . ARG A 1 108 ? -10.432 -9.722 23.836 1.00 94.38 108 ARG A C 1
ATOM 828 O O . ARG A 1 108 ? -9.586 -9.349 23.030 1.00 94.38 108 ARG A O 1
ATOM 835 N N . ARG A 1 109 ? -11.190 -10.806 23.652 1.00 91.06 109 ARG A N 1
ATOM 836 C CA . ARG A 1 109 ? -11.149 -11.659 22.448 1.00 91.06 109 ARG A CA 1
ATOM 837 C C . ARG A 1 109 ? -12.450 -11.642 21.645 1.00 91.06 109 ARG A C 1
ATOM 839 O O . ARG A 1 109 ? -12.486 -12.202 20.561 1.00 91.06 109 ARG A O 1
ATOM 846 N N . GLU A 1 110 ? -13.496 -11.019 22.176 1.00 94.62 110 GLU A N 1
ATOM 847 C CA . GLU A 1 110 ? -14.793 -10.909 21.513 1.00 94.62 110 GLU A CA 1
ATOM 848 C C . GLU A 1 110 ? -14.865 -9.588 20.746 1.00 94.62 110 GLU A C 1
ATOM 850 O O . GLU A 1 110 ? -14.511 -8.532 21.275 1.00 94.62 110 GLU A O 1
ATOM 855 N N . VAL A 1 111 ? -15.320 -9.660 19.497 1.00 94.75 111 VAL A N 1
ATOM 856 C CA . VAL A 1 111 ? -15.486 -8.522 18.589 1.00 94.75 111 VAL A CA 1
ATOM 857 C C . VAL A 1 111 ? -16.895 -8.596 18.015 1.00 94.75 111 VAL A C 1
ATOM 859 O O . VAL A 1 111 ? -17.319 -9.652 17.554 1.00 94.75 111 VAL A O 1
ATOM 862 N N . ILE A 1 112 ? -17.622 -7.480 18.038 1.00 95.44 112 ILE A N 1
ATOM 863 C CA . ILE A 1 112 ? -18.959 -7.371 17.446 1.00 95.44 112 ILE A CA 1
ATOM 864 C C . ILE A 1 112 ? -18.814 -6.683 16.086 1.00 95.44 112 ILE A C 1
ATOM 866 O O . ILE A 1 112 ? -18.287 -5.575 16.013 1.00 95.44 112 ILE A O 1
ATOM 870 N N . PHE A 1 113 ? -19.291 -7.320 15.017 1.00 96.12 113 PHE A N 1
ATOM 871 C CA . PHE A 1 113 ? -19.320 -6.764 13.662 1.00 96.12 113 PHE A CA 1
ATOM 872 C C . PHE A 1 113 ? -20.623 -7.166 12.943 1.00 96.12 113 PHE A C 1
ATOM 874 O O . PHE A 1 113 ? -21.236 -8.170 13.311 1.00 96.12 113 PHE A O 1
ATOM 881 N N . PRO A 1 114 ? -21.104 -6.381 11.960 1.00 97.50 114 PRO A N 1
ATOM 882 C CA . PRO A 1 114 ? -22.357 -6.677 11.268 1.00 97.50 114 PRO A CA 1
ATOM 883 C C . PRO A 1 114 ? -22.217 -7.875 10.320 1.00 97.50 114 PRO A C 1
ATOM 885 O O . PRO A 1 114 ? -21.134 -8.149 9.814 1.00 97.50 114 PRO A O 1
ATOM 888 N N . ALA A 1 115 ? -23.335 -8.523 9.980 1.00 97.25 115 ALA A N 1
ATOM 889 C CA . ALA A 1 115 ? -23.362 -9.615 8.997 1.00 97.25 115 ALA A CA 1
ATOM 890 C C . ALA A 1 115 ? -22.871 -9.200 7.592 1.00 97.25 115 ALA A C 1
ATOM 892 O O . ALA A 1 115 ? -22.500 -10.048 6.791 1.00 97.25 115 ALA A O 1
ATOM 893 N N . SER A 1 116 ? -22.864 -7.899 7.291 1.00 97.69 116 SER A N 1
ATOM 894 C CA . SER A 1 116 ? -22.344 -7.319 6.048 1.00 97.69 116 SER A CA 1
ATOM 895 C C . SER A 1 116 ? -20.857 -6.946 6.109 1.00 97.69 116 SER A C 1
ATOM 897 O O . SER A 1 116 ? -20.358 -6.289 5.194 1.00 97.69 116 SER A O 1
ATOM 899 N N . ALA A 1 117 ? -20.152 -7.287 7.192 1.00 97.25 117 ALA A N 1
ATOM 900 C CA . ALA A 1 117 ? -18.737 -6.976 7.331 1.00 97.25 117 ALA A CA 1
ATOM 901 C C . ALA A 1 117 ? -17.909 -7.626 6.216 1.00 97.25 117 ALA A C 1
ATOM 903 O O . ALA A 1 117 ? -18.211 -8.709 5.719 1.00 97.25 117 ALA A O 1
ATOM 904 N N . HIS A 1 118 ? -16.821 -6.958 5.839 1.00 98.00 118 HIS A N 1
ATOM 905 C CA . HIS A 1 118 ? -15.880 -7.506 4.874 1.00 98.00 118 HIS A CA 1
ATOM 906 C C . HIS A 1 118 ? -15.253 -8.804 5.412 1.00 98.00 118 HIS A C 1
ATOM 908 O O . HIS A 1 118 ? -14.872 -8.872 6.581 1.00 98.00 118 HIS A O 1
ATOM 914 N N . PHE A 1 119 ? -15.057 -9.804 4.548 1.00 97.00 119 PHE A N 1
ATOM 915 C CA . PHE A 1 119 ? -14.544 -11.130 4.931 1.00 97.00 119 PHE A CA 1
ATOM 916 C C . PHE A 1 119 ? -13.193 -11.092 5.676 1.00 97.00 119 PHE A C 1
ATOM 918 O O . PHE A 1 119 ? -12.814 -12.043 6.354 1.00 97.00 119 PHE A O 1
ATOM 925 N N . SER A 1 120 ? -12.426 -9.999 5.562 1.00 97.81 120 SER A N 1
ATOM 926 C CA . SER A 1 120 ? -11.176 -9.823 6.313 1.00 97.81 120 SER A CA 1
ATOM 927 C C . SER A 1 120 ? -11.367 -9.854 7.828 1.00 97.81 120 SER A C 1
ATOM 929 O O . SER A 1 120 ? -10.412 -10.162 8.528 1.00 97.81 120 SER A O 1
ATOM 931 N N . PHE A 1 121 ? -12.559 -9.523 8.338 1.00 95.56 121 PHE A N 1
ATOM 932 C CA . PHE A 1 121 ? -12.853 -9.624 9.768 1.00 95.56 121 PHE A CA 1
ATOM 933 C C . PHE A 1 121 ? -12.802 -11.078 10.241 1.00 95.56 121 PHE A C 1
ATOM 935 O O . PHE A 1 121 ? -12.185 -11.347 11.263 1.00 95.56 121 PHE A O 1
ATOM 942 N N . GLU A 1 122 ? -13.330 -12.020 9.457 1.00 93.31 122 GLU A N 1
ATOM 943 C CA . GLU A 1 122 ? -13.245 -13.456 9.759 1.00 93.31 122 GLU A CA 1
ATOM 944 C C . GLU A 1 122 ? -11.803 -13.975 9.721 1.00 93.31 122 GLU A C 1
ATOM 946 O O . GLU A 1 122 ? -11.441 -14.845 10.502 1.00 93.31 122 GLU A O 1
ATOM 951 N N . LYS A 1 123 ? -10.949 -13.416 8.851 1.00 94.12 123 LYS A N 1
ATOM 952 C CA . LYS A 1 123 ? -9.510 -13.744 8.822 1.00 94.12 123 LYS A CA 1
ATOM 953 C C . LYS A 1 123 ? -8.738 -13.201 10.028 1.00 94.12 123 LYS A C 1
ATOM 955 O O . LYS A 1 123 ? -7.625 -13.653 10.281 1.00 94.12 123 LYS A O 1
ATOM 960 N N . ALA A 1 124 ? -9.268 -12.175 10.687 1.00 91.00 124 ALA A N 1
ATOM 961 C CA . ALA A 1 124 ? -8.568 -11.419 11.717 1.00 91.00 124 ALA A CA 1
ATOM 962 C C . ALA A 1 124 ? -8.862 -11.890 13.150 1.00 91.00 124 ALA A C 1
ATOM 964 O O . ALA A 1 124 ? -8.104 -11.530 14.057 1.00 91.00 124 ALA A O 1
ATOM 965 N N . VAL A 1 125 ? -9.955 -12.631 13.359 1.00 82.44 125 VAL A N 1
ATOM 966 C CA . VAL A 1 125 ? -10.420 -13.107 14.676 1.00 82.44 125 VAL A CA 1
ATOM 967 C C . VAL A 1 125 ? -9.919 -14.504 15.024 1.00 82.44 125 VAL A C 1
ATOM 969 O O . VAL A 1 125 ? -9.788 -15.346 14.112 1.00 82.44 125 VAL A O 1
#

Radius of gyration: 20.28 Å; chains: 1; bounding box: 43×39×54 Å

Sequence (125 aa):
MREHGLPEVEVRALLADFHRMDSHFSDGRVFGSMCTEPHPLAIEAHMRFIEANLGNAGLYPGTAEMERQVIHMIGSLLHHPSASGQVVSGGTEANITALWIARNLSRRREVIFPASAHFSFEKAV

Secondary structure (DSSP, 8-state):
--SSPPPHHHHHHHHHHHHHHS--GGGT---S-S--PPPHHHHHHHHHTTT--GGGGGG-HHHHHHHHHHHHHHHHHTT-TT------S-HHHHHHHHHHHHHHHH--------TT--THHHHH-

pLDDT: mean 96.67, std 2.71, range [78.0, 98.62]